Protein AF-A0A7W1L542-F1 (afdb_monomer_lite)

Structure (mmCIF, N/CA/C/O backbone):
data_AF-A0A7W1L542-F1
#
_entry.id   AF-A0A7W1L542-F1
#
loop_
_atom_site.group_PDB
_atom_site.id
_atom_site.type_symbol
_atom_site.label_atom_id
_atom_site.label_alt_id
_atom_site.label_comp_id
_atom_site.label_asym_id
_atom_site.label_entity_id
_atom_site.label_seq_id
_atom_site.pdbx_PDB_ins_code
_atom_site.Cartn_x
_atom_site.Cartn_y
_atom_site.Cartn_z
_atom_site.occupancy
_atom_site.B_iso_or_equiv
_atom_site.auth_seq_id
_atom_site.auth_comp_id
_atom_site.auth_asym_id
_atom_site.auth_atom_id
_atom_site.pdbx_PDB_model_num
ATOM 1 N N . MET A 1 1 ? 42.700 -0.455 -33.801 1.00 49.38 1 MET A N 1
ATOM 2 C CA . MET A 1 1 ? 41.860 -1.521 -33.223 1.00 49.38 1 MET A CA 1
ATOM 3 C C . MET A 1 1 ? 41.661 -1.182 -31.751 1.00 49.38 1 MET A C 1
ATOM 5 O O . MET A 1 1 ? 42.422 -1.633 -30.912 1.00 49.38 1 MET A O 1
ATOM 9 N N . THR A 1 2 ? 40.751 -0.263 -31.447 1.00 53.56 2 THR A N 1
ATOM 10 C CA . THR A 1 2 ? 40.370 0.092 -30.071 1.00 53.56 2 THR A CA 1
ATOM 11 C C . THR A 1 2 ? 38.886 -0.202 -29.990 1.00 53.56 2 THR A C 1
ATOM 13 O O . THR A 1 2 ? 38.144 0.368 -30.785 1.00 53.56 2 THR A O 1
ATOM 16 N N . GLU A 1 3 ? 38.480 -1.128 -29.128 1.00 58.22 3 GLU A N 1
ATOM 17 C CA . GLU A 1 3 ? 37.078 -1.475 -28.880 1.00 58.22 3 GLU A CA 1
ATOM 18 C C . GLU A 1 3 ? 36.554 -0.631 -27.706 1.00 58.22 3 GLU A C 1
ATOM 20 O O . GLU A 1 3 ? 36.991 -0.862 -26.581 1.00 58.22 3 GLU A O 1
ATOM 25 N N . PRO A 1 4 ? 35.648 0.347 -27.913 1.00 55.59 4 PRO A N 1
ATOM 26 C CA . PRO A 1 4 ?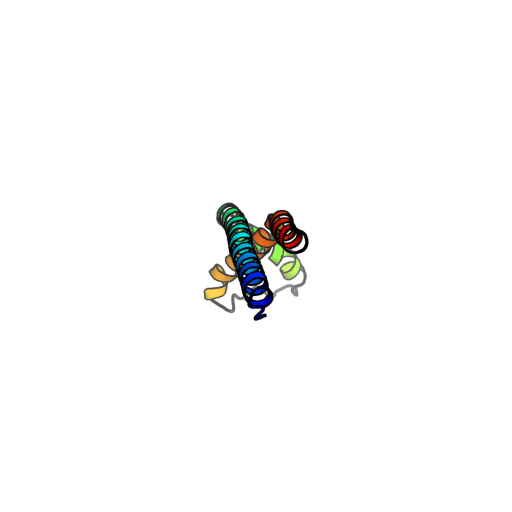 34.995 1.051 -26.815 1.00 55.59 4 PRO A CA 1
ATOM 27 C C . PRO A 1 4 ? 33.508 0.674 -26.661 1.00 55.59 4 PRO A C 1
ATOM 29 O O . PRO A 1 4 ? 32.766 1.391 -26.004 1.00 55.59 4 PRO A O 1
ATOM 32 N N . THR A 1 5 ? 33.016 -0.403 -27.281 1.00 60.66 5 THR A N 1
ATOM 33 C CA . THR A 1 5 ? 31.564 -0.583 -27.496 1.00 60.66 5 THR A CA 1
ATOM 34 C C . THR A 1 5 ? 30.821 -1.458 -26.481 1.00 60.66 5 THR A C 1
ATOM 36 O O . THR A 1 5 ? 29.593 -1.431 -26.479 1.00 60.66 5 THR A O 1
ATOM 39 N N . SER A 1 6 ? 31.493 -2.214 -25.604 1.00 62.56 6 SER A N 1
ATOM 40 C CA . SER A 1 6 ? 30.811 -3.118 -24.655 1.00 62.56 6 SER A CA 1
ATOM 41 C C . SER A 1 6 ? 30.373 -2.442 -23.350 1.00 62.56 6 SER A C 1
ATOM 43 O O . SER A 1 6 ? 29.242 -2.652 -22.912 1.00 62.56 6 SER A O 1
ATOM 45 N N . ASP A 1 7 ? 31.223 -1.605 -22.745 1.00 69.31 7 ASP A N 1
ATOM 46 C CA . ASP A 1 7 ? 30.927 -0.971 -21.448 1.00 69.31 7 ASP A CA 1
ATOM 47 C C . ASP A 1 7 ? 29.788 0.052 -21.544 1.00 69.31 7 ASP A C 1
ATOM 49 O O . ASP A 1 7 ? 28.914 0.094 -20.679 1.00 69.31 7 ASP A O 1
ATOM 53 N N . THR A 1 8 ? 29.732 0.840 -22.623 1.00 74.44 8 THR A N 1
ATOM 54 C CA . THR A 1 8 ? 28.658 1.827 -22.821 1.00 74.44 8 THR A CA 1
ATOM 55 C C . THR A 1 8 ? 27.295 1.158 -23.016 1.00 74.44 8 THR A C 1
ATOM 57 O O . THR A 1 8 ? 26.323 1.578 -22.395 1.00 74.44 8 THR A O 1
ATOM 60 N N . ALA A 1 9 ? 27.220 0.078 -23.802 1.00 76.44 9 ALA A N 1
ATOM 61 C CA . ALA A 1 9 ? 25.970 -0.651 -24.034 1.00 76.44 9 ALA A CA 1
ATOM 62 C C . ALA A 1 9 ? 25.449 -1.340 -22.758 1.00 76.44 9 ALA A C 1
ATOM 64 O O . ALA A 1 9 ? 24.252 -1.303 -22.469 1.00 76.44 9 ALA A O 1
ATOM 65 N N . ALA A 1 10 ? 26.347 -1.927 -21.958 1.00 78.44 10 ALA A N 1
ATOM 66 C CA . ALA A 1 10 ? 25.986 -2.503 -20.667 1.00 78.44 10 ALA A CA 1
ATOM 67 C C . ALA A 1 10 ? 25.474 -1.420 -19.701 1.00 78.44 10 ALA A C 1
ATOM 69 O O . ALA A 1 10 ? 24.429 -1.596 -19.073 1.00 78.44 10 ALA A O 1
ATOM 70 N N . GLN A 1 11 ? 26.156 -0.272 -19.629 1.00 79.44 11 GLN A N 1
ATOM 71 C CA . GLN A 1 11 ? 25.768 0.847 -18.771 1.00 79.44 11 GLN A CA 1
ATOM 72 C C . GLN A 1 11 ? 24.390 1.419 -19.140 1.00 79.44 11 GLN A C 1
ATOM 74 O O . GLN A 1 11 ? 23.581 1.674 -18.248 1.00 79.44 11 GLN A O 1
ATOM 79 N N . GLU A 1 12 ? 24.074 1.552 -20.431 1.00 81.75 12 GLU A N 1
ATOM 80 C CA . GLU A 1 12 ? 22.734 1.956 -20.878 1.00 81.75 12 GLU A CA 1
ATOM 81 C C . GLU A 1 12 ? 21.653 0.929 -20.498 1.00 81.75 12 GLU A C 1
ATOM 83 O O . GLU A 1 12 ? 20.580 1.314 -20.025 1.00 81.75 12 GLU A O 1
ATOM 88 N N . SER A 1 13 ? 21.945 -0.373 -20.603 1.00 86.00 13 SER A N 1
ATOM 89 C CA . SER A 1 13 ? 21.025 -1.438 -20.178 1.00 86.00 13 SER A CA 1
ATOM 90 C C . SER A 1 13 ? 20.757 -1.418 -18.667 1.00 86.00 13 SER A C 1
ATOM 92 O O . SER A 1 13 ? 19.605 -1.544 -18.247 1.00 86.00 13 SER A O 1
ATOM 94 N N . PHE A 1 14 ? 21.789 -1.237 -17.832 1.00 84.50 14 PHE A N 1
ATOM 95 C CA . PHE A 1 14 ? 21.630 -1.151 -16.374 1.00 84.50 14 PHE A CA 1
ATOM 96 C C . PHE A 1 14 ? 20.800 0.066 -15.962 1.00 84.50 14 PHE A C 1
ATOM 98 O O . PHE A 1 14 ? 19.906 -0.045 -15.121 1.00 84.50 14 PHE A O 1
ATOM 105 N N . LEU A 1 15 ? 21.067 1.225 -16.570 1.00 89.06 15 LEU A N 1
ATOM 106 C CA . LEU A 1 15 ? 20.305 2.443 -16.308 1.00 89.06 15 LEU A CA 1
ATOM 107 C C . LEU A 1 15 ? 18.836 2.278 -16.717 1.00 89.06 15 LEU A C 1
ATOM 109 O O . LEU A 1 15 ? 17.950 2.638 -15.943 1.00 89.06 15 LEU A O 1
ATOM 113 N N . SER A 1 16 ? 18.572 1.680 -17.883 1.00 87.56 16 SER A N 1
ATOM 114 C CA . SER A 1 16 ? 17.216 1.370 -18.357 1.00 87.56 16 SER A CA 1
ATOM 115 C C . SER A 1 16 ? 16.444 0.499 -17.359 1.00 87.56 16 SER A C 1
ATOM 117 O O . SER A 1 16 ? 15.334 0.847 -16.947 1.00 87.56 16 SER A O 1
ATOM 119 N N . HIS A 1 17 ? 17.071 -0.575 -16.873 1.00 87.56 17 HIS A N 1
ATOM 120 C CA . HIS A 1 17 ? 16.459 -1.474 -15.898 1.00 87.56 17 HIS A CA 1
ATOM 121 C C . HIS A 1 17 ? 16.156 -0.772 -14.557 1.00 87.56 17 HIS A C 1
ATOM 123 O O . HIS A 1 17 ? 15.095 -0.972 -13.964 1.00 87.56 17 HIS A O 1
ATOM 129 N N . LEU A 1 18 ? 17.029 0.131 -14.088 1.00 90.75 18 LEU A N 1
ATOM 130 C CA . LEU A 1 18 ? 16.763 0.940 -12.887 1.00 90.75 18 LEU A CA 1
ATOM 131 C C . LEU A 1 18 ? 15.583 1.910 -13.069 1.00 90.75 18 LEU A C 1
ATOM 133 O O . LEU A 1 18 ? 14.778 2.094 -12.148 1.00 90.75 18 LEU A O 1
ATOM 137 N N . PHE A 1 19 ? 15.446 2.529 -14.245 1.00 91.31 19 PHE A N 1
ATOM 138 C CA . PHE A 1 19 ? 14.296 3.388 -14.548 1.00 91.31 19 PHE A CA 1
ATOM 139 C C . PHE A 1 19 ? 12.983 2.606 -14.588 1.00 91.31 19 PHE A C 1
ATOM 141 O O . PHE A 1 19 ? 11.945 3.094 -14.118 1.00 91.31 19 PHE A O 1
ATOM 148 N N . GLU A 1 20 ? 13.034 1.384 -15.103 1.00 91.50 20 GLU A N 1
ATOM 149 C CA . GLU A 1 20 ? 11.909 0.466 -15.099 1.00 91.50 20 GLU A CA 1
ATOM 150 C C . GLU A 1 20 ? 11.487 0.110 -13.667 1.00 91.50 20 GLU A C 1
ATOM 152 O O . GLU A 1 20 ? 10.315 0.285 -13.314 1.00 91.50 20 GLU A O 1
ATOM 157 N N . LEU A 1 21 ? 12.443 -0.272 -12.809 1.00 92.06 21 LEU A N 1
ATOM 158 C CA . LEU A 1 21 ? 12.197 -0.558 -11.393 1.00 92.06 21 LEU A CA 1
ATOM 159 C C . LEU A 1 21 ? 11.515 0.621 -10.695 1.00 92.06 21 LEU A C 1
ATOM 161 O O . LEU A 1 21 ? 10.491 0.440 -10.037 1.00 92.06 21 LEU A O 1
ATOM 165 N N . ARG A 1 22 ? 12.035 1.844 -10.870 1.00 95.19 22 ARG A N 1
ATOM 166 C CA . ARG A 1 22 ? 11.442 3.059 -10.283 1.00 95.19 22 ARG A CA 1
ATOM 167 C C . ARG A 1 22 ? 9.991 3.240 -10.723 1.00 95.19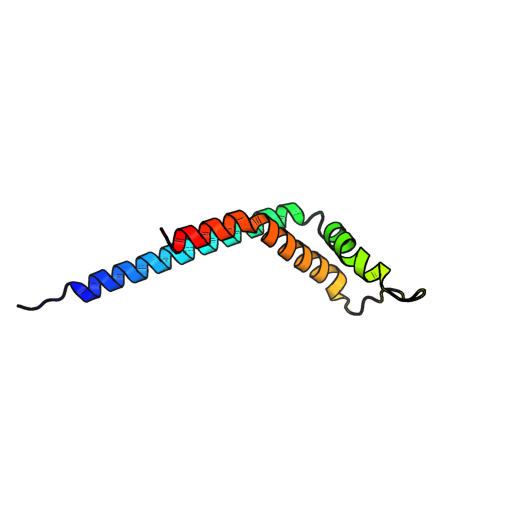 22 ARG A C 1
ATOM 169 O O . ARG A 1 22 ? 9.123 3.523 -9.898 1.00 95.19 22 ARG A O 1
ATOM 176 N N . THR A 1 23 ? 9.730 3.111 -12.020 1.00 94.12 23 THR A N 1
ATOM 177 C CA . THR A 1 23 ? 8.395 3.322 -12.593 1.00 94.12 23 THR A CA 1
ATOM 178 C C . THR A 1 23 ? 7.400 2.294 -12.063 1.00 94.12 23 THR A C 1
ATOM 180 O O . THR A 1 23 ? 6.291 2.654 -11.662 1.00 94.12 23 THR A O 1
ATOM 183 N N . ARG A 1 24 ? 7.797 1.019 -12.009 1.00 93.81 24 ARG A N 1
ATOM 184 C CA . ARG A 1 24 ? 6.961 -0.073 -11.493 1.00 93.81 24 ARG A CA 1
ATOM 185 C C . ARG A 1 24 ? 6.719 0.063 -9.993 1.00 93.81 24 ARG A C 1
ATOM 187 O O . ARG A 1 24 ? 5.579 -0.066 -9.553 1.00 93.81 24 ARG A O 1
ATOM 194 N N . LEU A 1 25 ? 7.748 0.424 -9.225 1.00 94.38 25 LEU A N 1
ATOM 195 C CA . LEU A 1 25 ? 7.641 0.680 -7.789 1.00 94.38 25 LEU A CA 1
ATOM 196 C C . LEU A 1 25 ? 6.648 1.810 -7.491 1.00 94.38 25 LEU A C 1
ATOM 198 O O . LEU A 1 25 ? 5.772 1.646 -6.645 1.00 94.38 25 LEU A O 1
ATOM 202 N N . LEU A 1 26 ? 6.731 2.928 -8.220 1.00 96.69 26 LEU A N 1
ATOM 203 C CA . LEU A 1 26 ? 5.784 4.035 -8.068 1.00 96.69 26 LEU A CA 1
ATOM 204 C C . LEU A 1 26 ? 4.347 3.606 -8.378 1.00 96.69 26 LEU A C 1
ATOM 206 O O . LEU A 1 26 ? 3.442 3.938 -7.618 1.00 96.69 26 LEU A O 1
ATOM 210 N N . ARG A 1 27 ? 4.127 2.828 -9.446 1.00 96.12 27 ARG A N 1
ATOM 211 C CA . ARG A 1 27 ? 2.794 2.299 -9.785 1.00 96.12 27 ARG A CA 1
ATOM 212 C C . ARG A 1 27 ? 2.240 1.391 -8.687 1.00 96.12 27 ARG A C 1
ATOM 214 O O . ARG A 1 27 ? 1.081 1.546 -8.310 1.00 96.12 27 ARG A O 1
ATOM 221 N N . SER A 1 28 ? 3.060 0.492 -8.143 1.00 96.62 28 SER A N 1
ATOM 222 C CA . SER A 1 28 ? 2.682 -0.380 -7.023 1.00 96.62 28 SER A CA 1
ATOM 223 C C . SER A 1 28 ? 2.308 0.417 -5.773 1.00 96.62 28 SER A C 1
ATOM 225 O O . SER A 1 28 ? 1.274 0.151 -5.165 1.00 96.62 28 SER A O 1
ATOM 227 N N . ILE A 1 29 ? 3.101 1.433 -5.417 1.00 97.44 29 ILE A N 1
ATOM 228 C CA . ILE A 1 29 ? 2.812 2.310 -4.272 1.00 97.44 29 ILE A CA 1
ATOM 229 C C . ILE A 1 29 ? 1.495 3.060 -4.490 1.00 97.44 29 ILE A C 1
ATOM 231 O O . ILE A 1 29 ? 0.650 3.075 -3.599 1.00 97.44 29 ILE A O 1
ATOM 235 N N . VAL A 1 30 ? 1.288 3.642 -5.674 1.00 9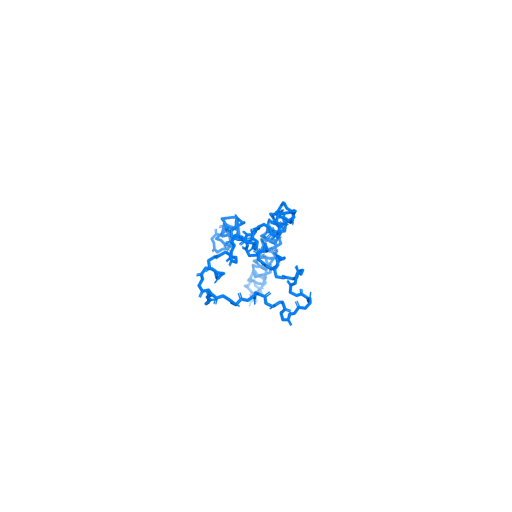8.19 30 VAL A N 1
ATOM 236 C CA . VAL A 1 30 ? 0.049 4.362 -6.006 1.00 98.19 30 VAL A CA 1
ATOM 237 C C . VAL A 1 30 ? -1.168 3.443 -5.899 1.00 98.19 30 VAL A C 1
ATOM 239 O O . VAL A 1 30 ? -2.173 3.850 -5.325 1.00 98.19 30 VAL A O 1
ATOM 242 N N . ALA A 1 31 ? -1.079 2.197 -6.370 1.00 97.88 31 ALA A N 1
ATOM 243 C CA . ALA A 1 31 ? -2.167 1.231 -6.234 1.00 97.88 31 ALA A CA 1
ATOM 244 C C . ALA A 1 31 ? -2.523 0.960 -4.761 1.00 97.88 31 ALA A C 1
ATOM 246 O O . ALA A 1 31 ? -3.696 1.019 -4.394 1.00 97.88 31 ALA A O 1
ATOM 247 N N . VAL A 1 32 ? -1.523 0.740 -3.898 1.00 98.19 32 VAL A N 1
ATOM 248 C CA . VAL A 1 32 ? -1.740 0.551 -2.451 1.00 98.19 32 VAL A CA 1
ATOM 249 C C . VAL A 1 32 ? -2.360 1.800 -1.819 1.00 98.19 32 VAL A C 1
ATOM 251 O O . VAL A 1 32 ? -3.294 1.684 -1.030 1.00 98.19 32 VAL A O 1
ATOM 254 N N . VAL A 1 33 ? -1.883 2.995 -2.182 1.00 98.19 33 VAL A N 1
ATOM 255 C CA . VAL A 1 33 ? -2.408 4.270 -1.667 1.00 98.19 33 VAL A CA 1
ATOM 256 C C . VAL A 1 33 ? -3.861 4.486 -2.087 1.00 98.19 33 VAL A C 1
ATOM 258 O O . VAL A 1 33 ? -4.665 4.908 -1.262 1.00 98.19 33 VAL A O 1
ATOM 261 N N . ILE A 1 34 ? -4.231 4.158 -3.328 1.00 98.44 34 ILE A N 1
ATOM 262 C CA . ILE A 1 34 ? -5.620 4.251 -3.796 1.00 98.44 34 ILE A CA 1
ATOM 263 C C . ILE A 1 34 ? -6.524 3.353 -2.949 1.00 98.44 34 ILE A C 1
ATOM 265 O O . ILE A 1 34 ? -7.536 3.819 -2.429 1.00 98.44 34 ILE A O 1
ATOM 269 N N . VAL A 1 35 ? -6.142 2.088 -2.753 1.00 98.25 35 VAL A N 1
ATOM 270 C CA . VAL A 1 35 ? -6.922 1.156 -1.926 1.00 98.25 35 VAL A CA 1
ATOM 271 C C . VAL A 1 35 ? -6.990 1.635 -0.473 1.00 98.25 35 VAL A C 1
ATOM 273 O O . VAL A 1 35 ? -8.052 1.577 0.140 1.00 98.25 35 VAL A O 1
ATOM 276 N N . LEU A 1 36 ? -5.890 2.161 0.073 1.00 98.06 36 LEU A N 1
ATOM 277 C CA . LEU A 1 36 ? -5.859 2.723 1.421 1.00 98.06 36 LEU A CA 1
ATOM 278 C C . LEU A 1 36 ? -6.839 3.887 1.572 1.00 98.06 36 LEU A C 1
ATOM 280 O O . LEU A 1 36 ? -7.595 3.905 2.535 1.00 98.06 36 LEU A O 1
ATOM 284 N N . VAL A 1 37 ? -6.843 4.840 0.637 1.00 98.12 37 VAL A N 1
ATOM 285 C CA . VAL A 1 37 ? -7.760 5.992 0.667 1.00 98.12 37 VAL A CA 1
ATOM 286 C C . VAL A 1 37 ? -9.213 5.527 0.597 1.00 98.12 37 VAL A C 1
ATOM 288 O O . VAL A 1 37 ? -10.051 6.054 1.325 1.00 98.12 37 VAL A O 1
ATOM 291 N N . VAL A 1 38 ? -9.503 4.508 -0.218 1.00 98.06 38 VAL A N 1
ATOM 292 C CA . VAL A 1 38 ? -10.837 3.901 -0.290 1.00 98.06 38 VAL A CA 1
ATOM 293 C C . VAL A 1 38 ? -11.219 3.239 1.035 1.00 98.06 38 VAL A C 1
ATOM 295 O O . VAL A 1 38 ? -12.345 3.407 1.475 1.00 98.06 38 VAL A O 1
ATOM 298 N N . LEU A 1 39 ? -10.311 2.526 1.705 1.00 97.06 39 LEU A N 1
ATOM 299 C CA . LEU A 1 39 ? -10.609 1.852 2.976 1.00 97.06 39 LEU A CA 1
ATOM 300 C C . LEU A 1 39 ? -10.562 2.763 4.209 1.00 97.06 39 LEU A C 1
ATOM 302 O O . LEU A 1 39 ? -11.094 2.394 5.254 1.00 97.06 39 LEU A O 1
ATOM 306 N N . PHE A 1 40 ? -9.944 3.939 4.108 1.00 95.56 40 PHE A N 1
ATOM 307 C CA . PHE A 1 40 ? -9.704 4.843 5.233 1.00 95.56 40 PHE A CA 1
ATOM 308 C C . PHE A 1 40 ? -10.958 5.183 6.067 1.00 95.56 40 PHE A C 1
ATOM 310 O O . PHE A 1 40 ? -10.845 5.174 7.296 1.00 95.56 40 PHE A O 1
ATOM 317 N N . PRO A 1 41 ? -12.154 5.424 5.480 1.00 95.88 41 PRO A N 1
ATOM 318 C CA . PRO A 1 41 ? -13.370 5.681 6.257 1.00 95.88 41 PRO A CA 1
ATOM 319 C C . PRO A 1 41 ? -13.774 4.530 7.189 1.00 95.88 41 PRO A C 1
ATOM 321 O O . PRO A 1 41 ? -14.416 4.786 8.202 1.00 95.88 41 PRO A O 1
ATOM 324 N N . TRP A 1 42 ? -13.368 3.295 6.872 1.00 96.12 42 TRP A N 1
ATOM 325 C CA . TRP A 1 42 ? -13.695 2.070 7.612 1.00 96.12 42 TRP A CA 1
ATOM 326 C C . TRP A 1 42 ? -12.550 1.564 8.503 1.00 96.12 42 TRP A C 1
ATOM 328 O O . TRP A 1 42 ? -12.549 0.417 8.956 1.00 96.12 42 TRP A O 1
ATOM 338 N N . ALA A 1 43 ? -11.526 2.388 8.744 1.00 93.56 43 ALA A N 1
ATOM 339 C CA . ALA A 1 43 ? -10.320 1.952 9.443 1.00 93.56 43 ALA A CA 1
ATOM 340 C C . ALA A 1 43 ? -10.593 1.413 10.859 1.00 93.56 43 ALA A C 1
ATOM 342 O O . ALA A 1 43 ? -9.932 0.475 11.316 1.00 93.56 43 ALA A O 1
ATOM 343 N N . LYS A 1 44 ? -11.573 1.994 11.563 1.00 91.06 44 LYS A N 1
ATOM 344 C CA . LYS A 1 44 ? -11.941 1.586 12.928 1.00 91.06 44 LYS A CA 1
ATOM 345 C C . LYS A 1 44 ? -12.651 0.237 12.934 1.00 91.06 44 LYS A C 1
ATOM 347 O O . LYS A 1 44 ? -12.379 -0.589 13.800 1.00 91.06 44 LYS A O 1
ATOM 352 N N . GLU A 1 45 ? -13.524 0.009 11.963 1.00 93.06 45 GLU A N 1
ATOM 353 C CA . GLU A 1 45 ? -14.2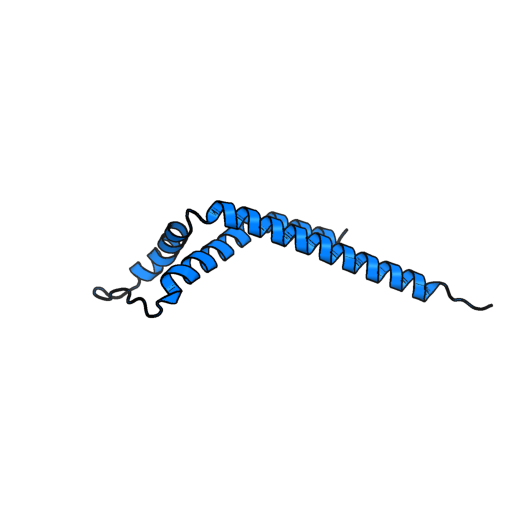88 -1.220 11.786 1.00 93.06 45 GLU A CA 1
ATOM 354 C C . GLU A 1 45 ? -13.361 -2.380 11.412 1.00 93.06 45 GLU A C 1
ATOM 356 O O . GLU A 1 45 ? -13.431 -3.442 12.026 1.00 93.06 45 GLU A O 1
ATOM 361 N N . ILE A 1 46 ? -12.430 -2.157 10.476 1.00 93.19 46 ILE A N 1
ATOM 362 C CA . ILE A 1 46 ? -11.412 -3.151 10.096 1.00 93.19 46 ILE A CA 1
ATOM 363 C C . ILE A 1 46 ? -10.583 -3.555 11.323 1.00 93.19 46 ILE A C 1
ATOM 365 O O . ILE A 1 46 ? -10.348 -4.741 11.560 1.00 93.19 46 ILE A O 1
ATOM 369 N N . TYR A 1 47 ? -10.172 -2.578 12.138 1.00 90.69 47 TYR A N 1
ATOM 370 C CA . TYR A 1 47 ? -9.469 -2.850 13.389 1.00 90.69 47 TYR A CA 1
ATOM 371 C C . TYR A 1 47 ? -10.325 -3.644 14.385 1.00 90.69 47 TYR A C 1
ATOM 373 O O . TYR A 1 47 ? -9.831 -4.609 14.962 1.00 90.69 47 TYR A O 1
ATOM 381 N N . ALA A 1 48 ? -11.596 -3.279 14.571 1.00 89.12 48 ALA A N 1
ATOM 382 C CA . ALA A 1 48 ? -12.490 -3.959 15.506 1.00 89.12 48 ALA A CA 1
ATOM 383 C C . ALA A 1 48 ? -12.670 -5.446 15.157 1.00 89.12 48 ALA A C 1
ATOM 385 O O . ALA A 1 48 ? -12.600 -6.289 16.049 1.00 89.12 48 ALA A O 1
ATOM 386 N N . ILE A 1 49 ? -12.810 -5.769 13.866 1.00 90.69 49 ILE A N 1
ATOM 387 C CA . ILE A 1 49 ? -12.912 -7.153 13.375 1.00 90.69 49 ILE A CA 1
ATOM 388 C C . ILE A 1 49 ? -11.639 -7.946 13.708 1.00 90.69 49 ILE A C 1
ATOM 390 O O . ILE A 1 49 ? -11.713 -9.082 14.173 1.00 90.69 49 ILE A O 1
ATOM 394 N N . LEU A 1 50 ? -10.460 -7.348 13.512 1.00 87.12 50 LEU A N 1
ATOM 395 C CA . LEU A 1 50 ? -9.181 -7.995 13.827 1.00 87.12 50 LEU A CA 1
ATOM 396 C C . LEU A 1 50 ? -8.911 -8.112 15.334 1.00 87.12 50 LEU A C 1
ATOM 398 O O . LEU A 1 50 ? -8.245 -9.053 15.766 1.00 87.12 50 LEU A O 1
ATOM 402 N N . ALA A 1 51 ? -9.426 -7.184 16.140 1.00 85.62 51 ALA A N 1
ATOM 403 C CA . ALA A 1 51 ? -9.284 -7.197 17.593 1.00 85.62 51 ALA A CA 1
ATOM 404 C C . ALA A 1 51 ? -10.268 -8.157 18.290 1.00 85.62 51 ALA A C 1
ATOM 406 O O . ALA A 1 51 ? -9.989 -8.623 19.395 1.00 85.62 51 ALA A O 1
ATOM 407 N N . GLU A 1 52 ? -11.397 -8.490 17.659 1.00 84.19 52 GLU A N 1
ATOM 408 C CA . GLU A 1 52 ? -12.423 -9.387 18.202 1.00 84.19 52 GLU A CA 1
ATOM 409 C C . GLU A 1 52 ? -11.893 -10.760 18.681 1.00 84.19 52 GLU A C 1
ATOM 411 O O . GLU A 1 52 ? -12.193 -11.138 19.819 1.00 84.19 52 GLU A O 1
ATOM 416 N N . PRO A 1 53 ? -11.099 -11.527 17.902 1.00 83.50 53 PRO A N 1
ATOM 417 C CA . PRO A 1 53 ? -10.569 -12.808 18.372 1.00 83.50 53 PRO A CA 1
ATOM 418 C C . PRO A 1 53 ? -9.624 -12.650 19.566 1.00 83.50 53 PRO A C 1
ATOM 420 O O . PRO A 1 53 ? -9.634 -13.495 20.457 1.00 83.50 53 PRO A O 1
ATOM 423 N N . LEU A 1 54 ? -8.856 -11.556 19.629 1.00 79.06 54 LEU A N 1
ATOM 424 C CA . LEU A 1 54 ? -7.979 -11.275 20.766 1.00 79.06 54 LEU A CA 1
ATOM 425 C C . LEU A 1 54 ? -8.811 -11.047 22.029 1.00 79.06 54 LEU A C 1
ATOM 427 O O . LEU A 1 54 ? -8.561 -11.691 23.045 1.00 79.06 54 LEU A O 1
ATOM 431 N N . LEU A 1 55 ? -9.863 -10.226 21.942 1.00 72.94 55 LEU A N 1
ATOM 432 C CA . LEU A 1 55 ? -10.791 -9.968 23.048 1.00 72.94 55 LEU A CA 1
ATOM 433 C C . LEU A 1 55 ? -11.471 -11.241 23.572 1.00 72.94 55 LEU A C 1
ATOM 435 O O . LEU A 1 55 ? -11.656 -11.376 24.777 1.00 72.94 55 LEU A O 1
ATOM 439 N N . LYS A 1 56 ? -11.791 -12.205 22.700 1.00 76.81 56 LYS A N 1
ATOM 440 C CA . LYS A 1 56 ? -12.390 -13.495 23.100 1.00 76.81 56 LYS A CA 1
ATOM 441 C C . LYS A 1 56 ? -11.435 -14.405 23.877 1.00 76.81 56 LYS A C 1
ATOM 443 O O . LYS A 1 56 ? -11.894 -15.294 24.587 1.00 76.81 56 LYS A O 1
ATOM 448 N N . THR A 1 57 ? -10.127 -14.194 23.746 1.00 75.62 57 THR A N 1
ATOM 449 C CA . THR A 1 57 ? -9.097 -14.953 24.476 1.00 75.62 57 THR A CA 1
ATOM 450 C C . THR A 1 57 ? -8.683 -14.306 25.799 1.00 75.62 57 THR A C 1
ATOM 452 O O . THR A 1 57 ? -7.890 -14.890 26.537 1.00 75.62 57 THR A O 1
ATOM 455 N N . LEU A 1 58 ? -9.217 -13.121 26.127 1.00 65.50 58 LEU A N 1
ATOM 456 C CA . LEU A 1 58 ? -8.931 -12.460 27.399 1.00 65.50 58 LEU A CA 1
ATOM 457 C C . LEU A 1 58 ? -9.661 -13.159 28.568 1.00 65.50 58 LEU A C 1
ATOM 459 O O . LEU A 1 58 ? -10.822 -13.554 28.424 1.00 65.50 58 LEU A O 1
ATOM 463 N N . PRO A 1 59 ? -9.024 -13.279 29.751 1.00 63.88 59 PRO A N 1
ATOM 464 C CA . PRO A 1 59 ? -9.681 -13.768 30.961 1.00 63.88 59 PRO A CA 1
ATOM 465 C C . PRO A 1 59 ? -10.900 -12.904 31.311 1.00 63.88 59 PRO A C 1
ATOM 467 O O . PRO A 1 59 ? -10.844 -11.674 31.212 1.00 63.88 59 PRO A O 1
ATOM 470 N N . GLN A 1 60 ? -11.992 -13.535 31.753 1.00 58.22 60 GLN A N 1
ATOM 471 C CA . GLN A 1 60 ? -13.211 -12.830 32.162 1.00 58.22 60 GLN A CA 1
ATOM 472 C C . GLN A 1 60 ? -12.880 -11.781 33.240 1.00 58.22 60 GLN A C 1
ATOM 474 O O . GLN A 1 60 ? -12.390 -12.125 34.313 1.00 58.22 60 GLN A O 1
ATOM 479 N N . GLY A 1 61 ? -13.124 -10.501 32.936 1.00 59.97 61 GLY A N 1
ATOM 480 C CA . GLY A 1 61 ? -12.833 -9.368 33.828 1.00 59.97 61 GLY A CA 1
ATOM 481 C C . GLY A 1 61 ? -11.635 -8.497 33.428 1.00 59.97 61 GLY A C 1
ATOM 482 O O . GLY A 1 61 ? -11.393 -7.484 34.078 1.00 59.97 61 GLY A O 1
ATOM 483 N N . SER A 1 62 ? -10.904 -8.832 32.358 1.00 54.44 62 SER A N 1
ATOM 484 C CA . SER A 1 62 ? -9.865 -7.956 31.804 1.00 54.44 62 SER A CA 1
ATOM 485 C C . SER A 1 62 ? -10.480 -6.904 30.875 1.00 54.44 62 SER A C 1
ATOM 487 O O . SER A 1 62 ? -11.065 -7.223 29.841 1.00 54.44 62 SER A O 1
ATOM 489 N N . THR A 1 63 ? -10.366 -5.631 31.246 1.00 52.47 63 THR A N 1
ATOM 490 C CA . THR A 1 63 ? -10.679 -4.499 30.372 1.00 52.47 63 THR A CA 1
ATOM 491 C C . THR A 1 63 ? -9.486 -4.201 29.471 1.00 52.47 63 THR A C 1
ATOM 493 O O . THR A 1 63 ? -8.339 -4.180 29.917 1.00 52.47 63 THR A O 1
ATOM 496 N N . MET A 1 64 ? -9.747 -3.945 28.188 1.00 54.06 64 MET A N 1
ATOM 497 C CA . MET A 1 64 ? -8.733 -3.425 27.273 1.00 54.06 64 MET A CA 1
ATOM 498 C C . MET A 1 64 ? -8.338 -2.018 27.741 1.00 54.06 64 MET A C 1
ATOM 500 O O . MET A 1 64 ? -9.054 -1.049 27.498 1.00 54.06 64 MET A O 1
ATOM 504 N N . ILE A 1 65 ? -7.214 -1.911 28.449 1.00 55.97 65 ILE A N 1
ATOM 505 C CA . ILE A 1 65 ? -6.621 -0.625 28.813 1.00 55.97 65 ILE A CA 1
ATOM 506 C C . ILE A 1 65 ? -5.783 -0.171 27.621 1.00 55.97 65 ILE A C 1
ATOM 508 O O . ILE A 1 65 ? -4.826 -0.841 27.235 1.00 55.97 65 ILE A O 1
ATOM 512 N N . ALA A 1 66 ? -6.148 0.962 27.023 1.00 53.19 66 ALA A N 1
ATOM 513 C CA . ALA A 1 66 ? -5.323 1.614 26.017 1.00 53.19 66 ALA A CA 1
ATOM 514 C C . ALA A 1 66 ? -4.023 2.089 26.686 1.00 53.19 66 ALA A C 1
ATOM 516 O O . ALA A 1 66 ? -4.002 3.116 27.357 1.00 53.19 66 ALA A O 1
ATOM 517 N N . THR A 1 67 ? -2.943 1.322 26.538 1.00 60.09 67 THR A N 1
ATOM 518 C CA . THR A 1 67 ? -1.620 1.660 27.087 1.00 60.09 67 THR A CA 1
ATOM 519 C C . THR A 1 67 ? -0.949 2.821 26.354 1.00 60.09 67 THR A C 1
ATOM 521 O O . THR A 1 67 ? 0.026 3.365 26.858 1.00 60.09 67 THR A O 1
ATOM 524 N N . ASP A 1 68 ? -1.466 3.215 25.186 1.00 56.78 68 ASP A N 1
ATOM 525 C CA . ASP A 1 68 ? -0.860 4.232 24.330 1.00 56.78 68 ASP A CA 1
ATOM 526 C C . ASP A 1 68 ? -1.925 5.154 23.715 1.00 56.78 68 ASP A C 1
ATOM 528 O O . ASP A 1 68 ? -2.777 4.710 22.941 1.00 56.78 68 ASP A O 1
ATOM 532 N N . VAL A 1 69 ? -1.869 6.454 24.026 1.00 61.53 69 VAL A N 1
ATOM 533 C CA . VAL A 1 69 ? -2.814 7.469 23.508 1.00 61.53 69 VAL A CA 1
ATOM 534 C C . VAL A 1 69 ? -2.716 7.568 21.982 1.00 61.53 69 VAL A C 1
ATOM 536 O O . VAL A 1 69 ? -3.716 7.738 21.282 1.00 61.53 69 VAL A O 1
ATOM 539 N N . THR A 1 70 ? -1.509 7.371 21.452 1.00 65.38 70 THR A N 1
ATOM 540 C CA . THR A 1 70 ? -1.218 7.327 20.014 1.00 65.38 70 THR A CA 1
ATOM 541 C C . THR A 1 70 ? -1.806 6.089 19.330 1.00 65.38 70 THR A C 1
ATOM 543 O O . THR A 1 70 ? -2.060 6.103 18.121 1.00 65.38 70 THR A O 1
ATOM 546 N N . GLY A 1 71 ? -2.060 5.021 20.095 1.00 70.75 71 GLY A N 1
ATOM 547 C CA . GLY A 1 71 ? -2.575 3.750 19.595 1.00 70.75 71 GLY A CA 1
ATOM 548 C C . GLY A 1 71 ? -3.970 3.870 18.984 1.00 70.75 71 GLY A C 1
ATOM 549 O O . GLY A 1 71 ? -4.234 3.274 17.943 1.00 70.75 71 GLY A O 1
ATOM 550 N N . THR A 1 72 ? -4.825 4.726 19.548 1.00 77.88 72 THR A N 1
ATOM 551 C CA . THR A 1 72 ? -6.208 4.948 19.086 1.00 77.88 72 THR A CA 1
ATOM 552 C C . THR A 1 72 ? -6.292 5.436 17.636 1.00 77.88 72 THR A C 1
ATOM 554 O O . THR A 1 72 ? -7.286 5.183 16.958 1.00 77.88 72 THR A O 1
ATOM 557 N N . PHE A 1 73 ? -5.251 6.111 17.140 1.00 83.12 73 PHE A N 1
ATOM 558 C CA . PHE A 1 73 ? -5.183 6.589 15.757 1.00 83.12 73 PHE A CA 1
ATOM 559 C C . PHE A 1 73 ? -4.251 5.742 14.885 1.00 83.12 73 PHE A C 1
ATOM 561 O O . PHE A 1 73 ? -4.631 5.321 13.791 1.00 83.12 73 PHE A O 1
ATOM 568 N N . LEU A 1 74 ? -3.033 5.461 15.361 1.00 89.25 74 LEU A N 1
ATOM 569 C CA . LEU A 1 74 ? -2.028 4.774 14.549 1.00 89.25 74 LEU A CA 1
ATOM 570 C C . LEU A 1 74 ? -2.344 3.294 14.335 1.00 89.25 74 LEU A C 1
ATOM 572 O O . LEU A 1 74 ? -2.004 2.763 13.280 1.00 89.25 74 LEU A O 1
ATOM 576 N N . VAL A 1 75 ? -2.979 2.614 15.294 1.00 90.69 75 VAL A N 1
ATOM 577 C CA . VAL A 1 75 ? -3.258 1.178 15.157 1.00 90.69 75 VAL A CA 1
ATOM 578 C C . VAL A 1 75 ? -4.295 0.919 14.057 1.00 90.69 75 VAL A C 1
ATOM 580 O O . VAL A 1 75 ? -3.962 0.165 13.138 1.00 90.69 75 VAL A O 1
ATOM 583 N N . PRO A 1 76 ? -5.476 1.578 14.039 1.00 90.94 76 PRO A N 1
ATOM 584 C CA . PRO A 1 76 ? -6.419 1.437 12.928 1.00 90.94 76 PRO A CA 1
ATOM 585 C C . PRO A 1 76 ? -5.802 1.781 11.570 1.00 90.94 76 PRO A C 1
ATOM 587 O O . PRO A 1 76 ? -6.011 1.059 10.596 1.00 90.94 76 PRO A O 1
ATOM 590 N N . LEU A 1 77 ? -4.974 2.830 11.500 1.00 94.56 77 LEU A N 1
ATOM 591 C CA . LEU A 1 77 ? -4.290 3.218 10.266 1.00 94.56 77 LEU A CA 1
ATOM 592 C C . LEU A 1 77 ? -3.313 2.139 9.771 1.00 94.56 77 LEU A C 1
ATOM 594 O O . LEU A 1 77 ? -3.355 1.772 8.599 1.00 94.56 77 LEU A O 1
ATOM 598 N N . LYS A 1 78 ? -2.450 1.604 10.648 1.00 93.81 78 LYS A N 1
ATOM 599 C CA . LYS A 1 78 ? -1.478 0.551 10.291 1.00 93.81 78 LYS A CA 1
ATOM 600 C C . LYS A 1 78 ? -2.178 -0.721 9.822 1.00 93.81 78 LYS A C 1
ATOM 602 O O . LYS A 1 78 ? -1.768 -1.321 8.832 1.00 93.81 78 LYS A O 1
ATOM 607 N N . VAL A 1 79 ? -3.253 -1.102 10.504 1.00 94.94 79 VAL A N 1
ATOM 608 C CA . VAL A 1 79 ? -4.065 -2.268 10.147 1.00 94.94 79 VAL A CA 1
ATOM 609 C C . VAL A 1 79 ? -4.753 -2.074 8.793 1.00 94.94 79 VAL A C 1
ATOM 611 O O . VAL A 1 79 ? -4.735 -2.969 7.945 1.00 94.94 79 VAL A O 1
ATOM 614 N N . THR A 1 80 ? -5.298 -0.884 8.547 1.00 96.75 80 THR A N 1
ATOM 615 C CA . THR A 1 80 ? -5.922 -0.548 7.261 1.00 96.75 80 THR A CA 1
ATOM 616 C C . THR A 1 80 ? -4.893 -0.531 6.135 1.00 96.75 80 THR A C 1
ATOM 618 O O . THR A 1 80 ? -5.168 -1.053 5.062 1.00 96.75 80 THR A O 1
ATOM 621 N N . LEU A 1 81 ? -3.680 -0.024 6.382 1.00 97.38 81 LEU A N 1
ATOM 622 C CA . LEU A 1 81 ? -2.571 -0.076 5.426 1.00 97.38 81 LEU A CA 1
ATOM 623 C C . LEU A 1 81 ? -2.182 -1.516 5.073 1.00 97.38 81 LEU A C 1
ATOM 625 O O . LEU A 1 81 ? -2.018 -1.824 3.895 1.00 97.38 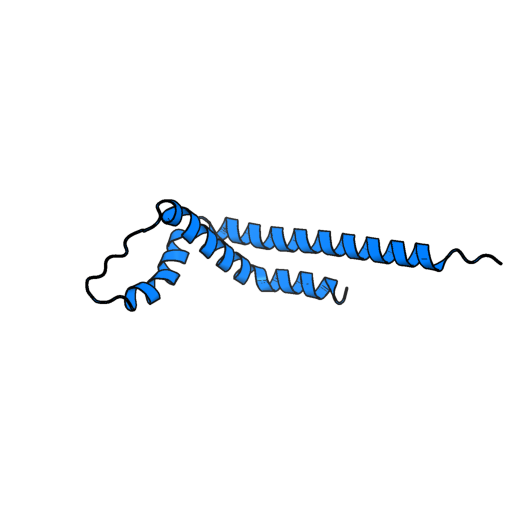81 LEU A O 1
ATOM 629 N N . MET A 1 82 ? -2.068 -2.406 6.063 1.00 97.25 82 MET A N 1
ATOM 630 C CA . MET A 1 82 ? -1.797 -3.827 5.810 1.00 97.25 82 MET A CA 1
ATOM 631 C C . MET A 1 82 ? -2.918 -4.469 4.986 1.00 97.25 82 MET A C 1
ATOM 633 O O . MET A 1 82 ? -2.643 -5.180 4.024 1.00 97.25 82 MET A O 1
ATOM 637 N N . THR A 1 83 ? -4.176 -4.171 5.311 1.00 96.88 83 THR A N 1
ATOM 638 C CA . THR A 1 83 ? -5.344 -4.672 4.569 1.00 96.88 83 THR A CA 1
ATOM 639 C C . THR A 1 83 ? -5.358 -4.155 3.129 1.00 96.88 83 THR A C 1
ATOM 641 O O . THR A 1 83 ? -5.538 -4.927 2.189 1.00 96.88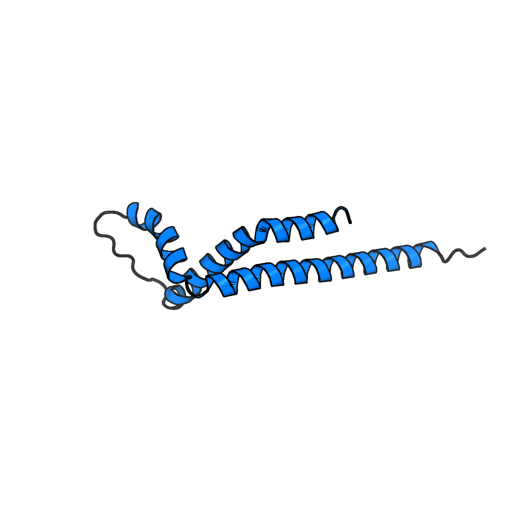 83 THR A O 1
ATOM 644 N N . ALA A 1 84 ? -5.091 -2.863 2.933 1.00 97.94 84 ALA A N 1
ATOM 645 C CA . ALA A 1 84 ? -4.991 -2.246 1.617 1.00 97.94 84 ALA A CA 1
ATOM 646 C C . ALA A 1 84 ? -3.860 -2.856 0.783 1.00 97.94 84 ALA A C 1
ATOM 648 O O . ALA A 1 84 ? -4.048 -3.134 -0.400 1.00 97.94 84 ALA A O 1
ATOM 649 N N . PHE A 1 85 ? -2.707 -3.120 1.402 1.00 97.88 85 PHE A N 1
ATOM 650 C CA . PHE A 1 85 ? -1.597 -3.809 0.754 1.00 97.88 85 PHE A CA 1
ATOM 651 C C . PHE A 1 85 ? -1.982 -5.225 0.312 1.00 97.88 85 PHE A C 1
ATOM 653 O O . PHE A 1 85 ? -1.702 -5.590 -0.825 1.00 97.88 85 PHE A O 1
ATOM 660 N N . LEU A 1 86 ? -2.669 -5.998 1.161 1.00 97.44 86 LEU A N 1
ATOM 661 C CA . LEU A 1 86 ? -3.146 -7.343 0.817 1.00 97.44 86 LEU A CA 1
ATOM 662 C C . LEU A 1 86 ? -4.138 -7.335 -0.354 1.00 97.44 86 LEU A C 1
ATOM 664 O O . LEU A 1 86 ? -4.077 -8.206 -1.216 1.00 97.44 86 LEU A O 1
ATOM 668 N N . ILE A 1 87 ? -5.022 -6.340 -0.424 1.00 97.75 87 ILE A N 1
ATOM 669 C CA . ILE A 1 87 ? -5.968 -6.188 -1.540 1.00 97.75 87 ILE A CA 1
ATOM 670 C C . ILE A 1 87 ? -5.253 -5.750 -2.823 1.00 97.75 87 ILE A C 1
ATOM 672 O O . ILE A 1 87 ? -5.569 -6.241 -3.903 1.00 97.75 87 ILE A O 1
ATOM 676 N N . ALA A 1 88 ? -4.273 -4.849 -2.722 1.00 97.75 88 ALA A N 1
ATOM 677 C CA . ALA A 1 88 ? -3.460 -4.411 -3.857 1.00 97.75 88 ALA A CA 1
ATOM 678 C C . ALA A 1 88 ? -2.434 -5.471 -4.308 1.00 97.75 88 ALA A C 1
ATOM 680 O O . ALA A 1 88 ? -1.839 -5.340 -5.380 1.00 97.75 88 ALA A O 1
ATOM 681 N N . LEU A 1 89 ? -2.232 -6.527 -3.516 1.00 97.00 89 LEU A N 1
ATOM 682 C CA . LEU A 1 89 ? -1.204 -7.546 -3.702 1.00 97.00 89 LEU A CA 1
ATOM 683 C C . LEU A 1 89 ? -1.202 -8.196 -5.097 1.00 97.00 89 LEU A C 1
ATOM 685 O O . LEU A 1 89 ? -0.113 -8.312 -5.654 1.00 97.00 89 LEU A O 1
ATOM 689 N N . PRO A 1 90 ? -2.342 -8.541 -5.734 1.00 97.06 90 PRO A N 1
ATOM 690 C CA . PRO A 1 90 ? -2.340 -9.076 -7.099 1.00 97.06 90 PRO A CA 1
ATOM 691 C C . PRO A 1 90 ? -1.699 -8.121 -8.113 1.00 97.06 90 PRO A C 1
ATOM 693 O O . PRO A 1 90 ? -0.940 -8.545 -8.982 1.00 97.06 90 PRO A O 1
ATOM 696 N N . TYR A 1 91 ? -1.956 -6.817 -7.975 1.00 97.19 91 TYR A N 1
ATOM 697 C CA . TYR A 1 91 ? -1.372 -5.796 -8.842 1.00 97.19 91 TYR A CA 1
ATOM 698 C C . TYR A 1 91 ? 0.112 -5.577 -8.539 1.00 97.19 91 TYR A C 1
ATOM 700 O O . TYR A 1 91 ? 0.925 -5.491 -9.459 1.00 97.19 91 TYR A O 1
ATOM 708 N N . VAL A 1 92 ? 0.478 -5.520 -7.254 1.00 96.31 92 VAL A N 1
ATOM 709 C CA . VAL A 1 92 ? 1.877 -5.379 -6.823 1.00 96.31 92 VAL A CA 1
ATOM 710 C C . VAL A 1 92 ? 2.710 -6.560 -7.324 1.00 96.31 92 VAL A C 1
ATOM 712 O O . VAL A 1 92 ? 3.772 -6.351 -7.905 1.00 96.31 92 VAL A O 1
ATOM 715 N N . LEU A 1 93 ? 2.217 -7.791 -7.166 1.00 95.88 93 LEU A N 1
ATOM 716 C CA . LEU A 1 93 ? 2.885 -8.993 -7.662 1.00 95.88 93 LEU A CA 1
ATOM 717 C C . LEU A 1 93 ? 3.019 -8.988 -9.183 1.00 95.88 93 LEU A C 1
ATOM 719 O O . LEU A 1 93 ? 4.082 -9.334 -9.690 1.00 95.88 93 LEU A O 1
ATOM 723 N N . TRP A 1 94 ? 1.987 -8.556 -9.912 1.00 95.50 94 TRP A N 1
ATOM 724 C CA . TRP A 1 94 ? 2.069 -8.422 -11.365 1.00 95.50 94 TRP A CA 1
ATOM 725 C C . TRP A 1 94 ? 3.154 -7.422 -11.793 1.00 95.50 94 TRP A C 1
ATOM 727 O O . TRP A 1 94 ? 3.955 -7.730 -12.673 1.00 95.50 94 TRP A O 1
ATOM 737 N N . GLN A 1 95 ? 3.240 -6.260 -11.136 1.00 93.62 95 GLN A N 1
ATOM 738 C CA . GLN A 1 95 ? 4.295 -5.274 -11.400 1.00 93.62 95 GLN A CA 1
ATOM 739 C C . GLN A 1 95 ? 5.695 -5.825 -11.111 1.00 93.62 95 GLN A C 1
ATOM 741 O O . GLN A 1 95 ? 6.622 -5.542 -11.868 1.00 93.62 95 GLN A O 1
ATOM 746 N N . VAL A 1 96 ? 5.849 -6.608 -10.037 1.00 92.19 96 VAL A N 1
ATOM 747 C CA . VAL A 1 96 ? 7.119 -7.257 -9.677 1.00 92.19 96 VAL A CA 1
ATOM 748 C C . VAL A 1 96 ? 7.489 -8.335 -10.695 1.00 92.19 96 VAL A C 1
ATOM 750 O O . VAL A 1 96 ? 8.624 -8.367 -11.156 1.00 92.19 96 VAL A O 1
ATOM 753 N N . TRP A 1 97 ? 6.548 -9.192 -11.097 1.00 93.31 97 TRP A N 1
ATOM 754 C CA . TRP A 1 97 ? 6.819 -10.245 -12.078 1.00 93.31 97 TRP A CA 1
ATOM 755 C C . TRP A 1 97 ? 7.214 -9.669 -13.435 1.00 93.31 97 TRP A C 1
ATOM 757 O O . TRP A 1 97 ? 8.197 -10.097 -14.031 1.00 93.31 97 TRP A O 1
ATOM 767 N N . ALA A 1 98 ? 6.496 -8.641 -13.883 1.00 89.56 98 ALA A N 1
ATOM 768 C CA . ALA A 1 98 ? 6.785 -7.960 -15.134 1.00 89.56 98 ALA A CA 1
ATOM 769 C C . ALA A 1 98 ? 8.115 -7.179 -15.115 1.00 89.56 98 ALA A C 1
ATOM 771 O O . ALA A 1 98 ? 8.533 -6.707 -16.158 1.00 89.56 98 ALA A O 1
ATOM 772 N N . PHE A 1 99 ? 8.772 -7.011 -13.963 1.00 88.50 99 PHE A N 1
ATOM 773 C CA . PHE A 1 99 ? 10.152 -6.517 -13.886 1.00 88.50 99 PHE A CA 1
ATOM 774 C C . PHE A 1 99 ? 11.188 -7.643 -14.025 1.00 88.50 99 PHE A C 1
ATOM 776 O O . PHE A 1 99 ? 12.254 -7.434 -14.593 1.00 88.50 99 PHE A O 1
ATOM 783 N N . VAL A 1 100 ? 10.889 -8.829 -13.481 1.00 86.56 100 VAL A N 1
ATOM 784 C CA . VAL A 1 100 ? 11.781 -10.003 -13.524 1.00 86.56 100 VAL A CA 1
ATOM 785 C C . VAL A 1 100 ? 11.807 -10.627 -14.921 1.00 86.56 100 VAL A C 1
ATOM 787 O O . VAL A 1 100 ? 12.861 -11.044 -15.391 1.00 86.56 100 VAL A O 1
ATOM 790 N N . ALA A 1 101 ? 10.650 -10.679 -15.577 1.00 84.44 101 ALA A N 1
ATOM 791 C CA . ALA A 1 101 ? 10.487 -11.123 -16.955 1.00 84.44 101 ALA A CA 1
ATOM 792 C C . ALA A 1 101 ? 9.715 -10.040 -17.736 1.00 84.44 101 ALA A C 1
ATOM 794 O O . ALA A 1 101 ? 8.494 -10.169 -17.879 1.00 84.44 101 ALA A O 1
ATOM 795 N N . PRO A 1 102 ? 10.393 -8.942 -18.129 1.00 67.00 102 PRO A N 1
ATOM 796 C CA . PRO A 1 102 ? 9.783 -7.858 -18.894 1.00 67.00 102 PRO A CA 1
ATOM 797 C C . PRO A 1 102 ? 9.376 -8.271 -20.311 1.00 67.00 102 PRO A C 1
ATOM 799 O O . PRO A 1 102 ? 10.024 -9.174 -20.891 1.00 67.00 102 PRO A O 1
#

Foldseek 3Di:
DDDPDPPVVVVVVVVVLVVLVVVLVVVLVVQLVVLLVVCVVCLVVLLCVVCVVVVVPDDPPDDPDPPDPCCVPVVSSVSSSVVSNVVSVVVNVVSVVVSVVD

Radius of gyration: 22.56 Å; chains: 1; bounding box: 56×22×67 Å

pLDDT: mean 84.48, std 14.66, range [49.38, 98.44]

Sequence (102 aa):
MTEPTSDTAAQESFLSHLFELRTRLLRSIVAVVIVLVVLFPWAKEIYAILAEPLLKTLPQGSTMIATDVTGTFLVPLKVTLMTAFLIALPYVLWQVWAFVAP

Secondary structure (DSSP, 8-state):
----HHHHHHHHHHHHHHHHHHHHHHHHHHHHHHHHHHHGGGHHHHHHHHHHHHHHTSPTT-----S-TTHHHHHHHHHHHHHHHHHHHHHHHHHHHHHH--